Protein AF-A0A843TU96-F1 (afdb_monomer)

Mean predicted aligned error: 11.97 Å

Organism: Colocasia esculenta (NCBI:txid4460)

Solvent-accessible surface area (backbone atoms only — not comparable to full-atom values): 3662 Å² total; per-residue (Å²): 115,68,69,60,55,51,50,51,52,52,50,52,53,51,51,51,53,51,50,53,53,49,58,67,64,63,68,75,73,91,60,56,71,69,57,46,53,52,54,47,38,69,74,74,51,46,69,75,54,50,55,48,53,50,50,55,59,68,66,77,115

Structure (mmCIF, N/CA/C/O backbone):
data_AF-A0A843TU96-F1
#
_entry.id   AF-A0A843TU96-F1
#
loop_
_atom_site.group_PDB
_atom_site.id
_atom_site.type_symbol
_atom_site.label_atom_id
_atom_site.label_alt_id
_atom_site.label_comp_id
_atom_site.label_asym_id
_atom_site.label_entity_id
_atom_site.label_seq_id
_atom_site.pdbx_PDB_ins_code
_atom_site.Cartn_x
_atom_site.Cartn_y
_atom_site.Cartn_z
_atom_site.occupancy
_atom_site.B_iso_or_equiv
_atom_site.auth_seq_id
_atom_site.auth_comp_id
_atom_site.auth_asym_id
_atom_site.auth_atom_id
_atom_site.pdbx_PDB_model_num
ATOM 1 N N . MET A 1 1 ? 40.988 -19.889 -23.958 1.00 65.06 1 MET A N 1
ATOM 2 C CA . MET A 1 1 ? 40.256 -18.599 -23.911 1.00 65.06 1 MET A CA 1
ATOM 3 C C . MET A 1 1 ? 38.757 -18.710 -24.214 1.00 65.06 1 MET A C 1
ATOM 5 O O . MET A 1 1 ? 38.017 -17.901 -23.679 1.00 65.06 1 MET A O 1
ATOM 9 N N . GLN A 1 2 ? 38.275 -19.698 -24.985 1.00 73.25 2 GLN A N 1
ATOM 10 C CA . GLN A 1 2 ? 36.837 -19.850 -25.303 1.00 73.25 2 GLN A CA 1
ATOM 11 C 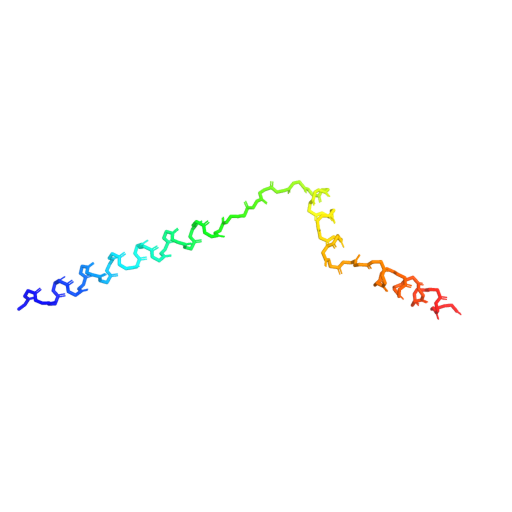C . GLN A 1 2 ? 35.909 -20.002 -24.081 1.00 73.25 2 GLN A C 1
ATOM 13 O O . GLN A 1 2 ? 34.846 -19.395 -24.061 1.00 73.25 2 GLN A O 1
ATOM 18 N N . GLY A 1 3 ? 36.320 -20.725 -23.032 1.00 85.25 3 GLY A N 1
ATOM 19 C CA . GLY A 1 3 ? 35.479 -20.912 -21.839 1.00 85.25 3 GLY A CA 1
ATOM 20 C C . GLY A 1 3 ? 35.178 -19.623 -21.062 1.00 85.25 3 GLY A C 1
ATOM 21 O O . GLY A 1 3 ? 34.093 -19.481 -20.510 1.00 85.25 3 GLY A O 1
ATOM 22 N N . LEU A 1 4 ? 36.097 -18.650 -21.069 1.00 86.38 4 LEU A N 1
ATOM 23 C CA . LEU A 1 4 ? 35.895 -17.361 -20.395 1.00 86.38 4 LEU A CA 1
ATOM 24 C C . LEU A 1 4 ? 34.887 -16.484 -21.150 1.00 86.38 4 LEU A C 1
ATOM 26 O O . LEU A 1 4 ? 34.030 -15.855 -20.537 1.00 86.38 4 LEU A O 1
ATOM 30 N N . VAL A 1 5 ? 34.934 -16.513 -22.484 1.00 89.25 5 VAL A N 1
ATOM 31 C CA . VAL A 1 5 ? 33.953 -15.829 -23.342 1.00 89.25 5 VAL A CA 1
ATOM 32 C C . VAL A 1 5 ? 32.559 -16.425 -23.145 1.00 89.25 5 VAL A C 1
ATOM 34 O O . VAL A 1 5 ? 31.586 -15.688 -23.007 1.00 89.25 5 VAL A O 1
ATOM 37 N N . GLN A 1 6 ? 32.464 -17.752 -23.053 1.00 85.88 6 GLN A N 1
ATOM 38 C CA . GLN A 1 6 ? 31.196 -18.446 -22.835 1.00 85.88 6 GLN A CA 1
ATOM 39 C C . GLN A 1 6 ? 30.608 -18.166 -21.442 1.00 85.88 6 GLN A C 1
ATOM 41 O O . GLN A 1 6 ? 29.399 -17.963 -21.307 1.00 85.88 6 GLN A O 1
ATOM 46 N N . ALA A 1 7 ? 31.455 -18.087 -20.411 1.00 91.19 7 ALA A N 1
ATOM 47 C CA . ALA A 1 7 ? 31.039 -17.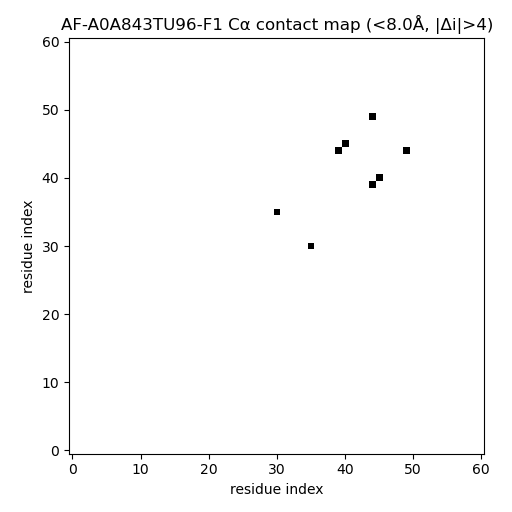700 -19.064 1.00 91.19 7 ALA A CA 1
ATOM 48 C C . ALA A 1 7 ? 30.508 -16.257 -19.022 1.00 91.19 7 ALA A C 1
ATOM 50 O O . ALA A 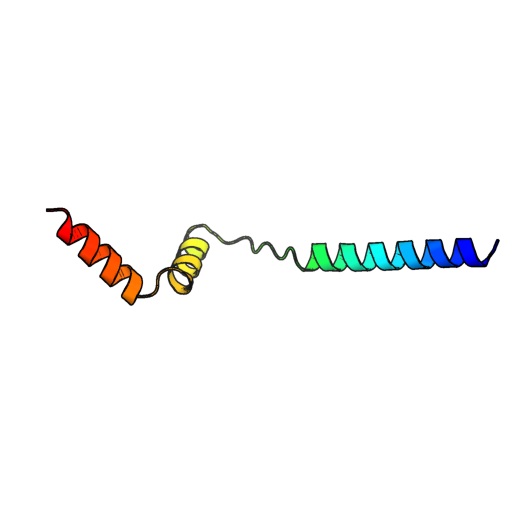1 7 ? 29.434 -16.018 -18.474 1.00 91.19 7 ALA A O 1
ATOM 51 N N . MET A 1 8 ? 31.198 -15.311 -19.669 1.00 90.81 8 MET A N 1
ATOM 52 C CA . MET A 1 8 ? 30.746 -13.918 -19.761 1.00 90.81 8 MET A CA 1
ATOM 53 C C . MET A 1 8 ? 29.423 -13.774 -20.520 1.00 90.81 8 MET A C 1
ATOM 55 O O . MET A 1 8 ? 28.548 -13.029 -20.086 1.00 90.81 8 MET A O 1
ATOM 59 N N . GLN A 1 9 ? 29.250 -14.501 -21.628 1.00 88.94 9 GLN A N 1
ATOM 60 C CA . GLN A 1 9 ? 27.987 -14.511 -22.375 1.00 88.94 9 GLN A CA 1
ATOM 61 C C . GLN A 1 9 ? 26.840 -15.048 -21.514 1.00 88.94 9 GLN A C 1
ATOM 63 O O . GLN A 1 9 ? 25.777 -14.436 -21.435 1.00 88.94 9 GLN A O 1
ATOM 68 N N . THR A 1 10 ? 27.077 -16.151 -20.803 1.00 91.75 10 THR A N 1
ATOM 69 C CA . THR A 1 10 ? 26.091 -16.745 -19.887 1.00 91.75 10 THR A CA 1
ATOM 70 C C . THR A 1 10 ? 25.719 -15.778 -18.762 1.00 91.75 10 THR A C 1
ATOM 72 O O . THR A 1 10 ? 24.541 -15.629 -18.425 1.00 91.75 10 THR A O 1
ATOM 75 N N . GLN A 1 11 ? 26.704 -15.065 -18.213 1.00 91.69 11 GLN A N 1
ATOM 76 C CA . GLN A 1 11 ? 26.481 -14.057 -17.183 1.00 91.69 11 GLN A CA 1
ATOM 77 C C . GLN A 1 11 ? 25.646 -12.880 -17.708 1.00 91.69 11 GLN A C 1
ATOM 79 O O . GLN A 1 11 ? 24.697 -12.474 -17.042 1.00 91.69 11 GLN A O 1
ATOM 84 N N . ALA A 1 12 ? 25.940 -12.376 -18.910 1.00 92.81 12 ALA A N 1
ATOM 85 C CA . ALA A 1 12 ? 25.194 -11.274 -19.520 1.00 92.81 12 ALA A CA 1
ATOM 86 C C . ALA A 1 12 ? 23.722 -11.641 -19.779 1.00 92.81 12 ALA A C 1
ATOM 88 O O . ALA A 1 12 ? 22.826 -10.854 -19.480 1.00 92.81 12 ALA A O 1
ATOM 89 N N . HIS A 1 13 ? 23.455 -12.856 -20.267 1.00 92.69 13 HIS A N 1
ATOM 90 C CA . HIS A 1 13 ? 22.083 -13.332 -20.467 1.00 92.69 13 HIS A CA 1
ATOM 91 C C . HIS A 1 13 ? 21.322 -13.491 -19.150 1.00 92.69 13 HIS A C 1
ATOM 93 O O . HIS A 1 13 ? 20.165 -13.087 -19.058 1.00 92.69 13 HIS A O 1
ATOM 99 N N . THR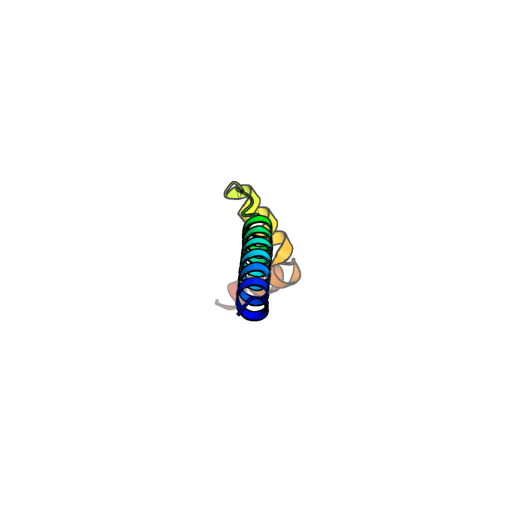 A 1 14 ? 21.979 -14.029 -18.120 1.00 93.25 14 THR A N 1
ATOM 100 C CA . THR A 1 14 ? 21.381 -14.155 -16.781 1.00 93.25 14 THR A CA 1
ATOM 101 C C . THR A 1 14 ? 21.049 -12.783 -16.197 1.00 93.25 14 THR A C 1
ATOM 103 O O . THR A 1 14 ? 19.974 -12.595 -15.633 1.00 93.25 14 THR A O 1
ATOM 106 N N . GLN A 1 15 ? 21.940 -11.804 -16.375 1.00 87.88 15 GLN A N 1
ATOM 107 C CA . GLN A 1 15 ? 21.720 -10.442 -15.900 1.00 87.88 15 GLN A CA 1
ATOM 108 C C . GLN A 1 15 ? 20.548 -9.768 -16.625 1.00 87.88 15 GLN A C 1
ATOM 110 O O . GLN A 1 15 ? 19.691 -9.180 -15.971 1.00 87.88 15 GLN A O 1
ATOM 115 N N . ALA A 1 16 ? 20.464 -9.910 -17.951 1.00 93.12 16 ALA A N 1
ATOM 116 C CA . ALA A 1 16 ? 19.358 -9.372 -18.739 1.00 93.12 16 ALA A CA 1
ATOM 117 C C . ALA A 1 16 ? 18.007 -10.002 -18.357 1.00 93.12 16 ALA A C 1
ATOM 119 O O . ALA A 1 16 ? 17.009 -9.297 -18.234 1.00 93.12 16 ALA A O 1
ATOM 120 N N . ALA A 1 17 ? 17.977 -11.318 -18.120 1.00 93.31 17 ALA A N 1
ATOM 121 C CA . ALA A 1 17 ? 16.768 -12.014 -17.687 1.00 93.31 17 ALA A CA 1
ATOM 122 C C . ALA A 1 17 ? 16.310 -11.564 -16.291 1.00 93.31 17 ALA A C 1
ATOM 124 O O . ALA A 1 17 ? 15.120 -11.333 -16.084 1.00 93.31 17 ALA A O 1
ATOM 125 N N . LEU A 1 18 ? 17.249 -11.393 -15.353 1.00 89.44 18 LEU A N 1
ATOM 126 C CA . LEU A 1 18 ? 16.945 -10.897 -14.012 1.00 89.44 18 LEU A CA 1
ATOM 127 C C . LEU A 1 18 ? 16.412 -9.462 -14.058 1.00 89.44 18 LEU A C 1
ATOM 129 O O . LEU A 1 18 ? 15.432 -9.151 -13.389 1.00 89.44 18 LEU A O 1
ATOM 133 N N . GLN A 1 19 ? 17.025 -8.598 -14.866 1.00 88.31 19 GLN A N 1
ATOM 134 C CA . GLN A 1 19 ? 16.578 -7.218 -15.004 1.00 88.31 19 GLN A CA 1
ATOM 135 C C . GLN A 1 19 ? 15.174 -7.132 -15.614 1.00 88.31 19 GLN A C 1
ATOM 137 O O . GLN A 1 19 ? 14.319 -6.454 -15.054 1.00 88.31 19 GLN A O 1
ATOM 142 N N . ALA A 1 20 ? 14.888 -7.907 -16.662 1.00 86.31 20 ALA A N 1
ATOM 143 C CA . ALA A 1 20 ? 13.544 -7.987 -17.232 1.00 86.31 20 ALA A CA 1
ATOM 144 C C . ALA A 1 20 ? 12.505 -8.530 -16.229 1.00 86.31 20 ALA A C 1
ATOM 146 O O . ALA A 1 20 ? 11.362 -8.081 -16.216 1.00 86.31 20 ALA A O 1
ATOM 147 N N . GLN A 1 21 ? 12.888 -9.474 -15.360 1.00 83.56 21 GLN A N 1
ATOM 148 C CA . GLN A 1 21 ? 12.014 -9.967 -14.288 1.00 83.56 21 GLN A CA 1
ATOM 149 C C . GLN A 1 21 ? 11.748 -8.927 -13.198 1.00 83.56 21 GLN A C 1
ATOM 151 O O . GLN A 1 21 ? 10.673 -8.954 -12.600 1.00 83.56 21 GLN A O 1
ATOM 156 N N . LEU A 1 22 ? 12.712 -8.056 -12.903 1.00 81.25 22 LEU A N 1
ATOM 157 C CA . LEU A 1 22 ? 12.535 -6.963 -11.947 1.00 81.25 22 LEU A CA 1
ATOM 158 C C . LEU A 1 22 ? 11.646 -5.869 -12.542 1.00 81.25 22 LEU A C 1
ATOM 160 O O . LEU A 1 22 ? 10.693 -5.457 -11.893 1.00 81.25 22 LEU A O 1
ATOM 164 N N . GLU A 1 23 ? 11.881 -5.487 -13.797 1.00 78.56 23 GLU A N 1
ATOM 165 C CA . GLU A 1 23 ? 11.052 -4.517 -14.525 1.00 78.56 23 GLU A CA 1
ATOM 166 C C . GLU A 1 23 ? 9.607 -5.014 -14.697 1.00 78.56 23 GLU A C 1
ATOM 168 O O . GLU A 1 23 ? 8.664 -4.247 -14.538 1.00 78.56 23 GLU A O 1
ATOM 173 N N . ALA A 1 24 ? 9.407 -6.313 -14.944 1.00 75.00 24 ALA A N 1
ATOM 174 C CA . ALA A 1 24 ? 8.071 -6.908 -15.018 1.00 75.00 24 ALA A CA 1
ATOM 175 C C . ALA A 1 24 ? 7.374 -7.037 -13.649 1.00 75.00 24 ALA A C 1
ATOM 177 O O . ALA A 1 24 ? 6.147 -7.127 -13.594 1.00 75.00 24 ALA A O 1
ATOM 178 N N . GLN A 1 25 ? 8.136 -7.079 -12.550 1.00 67.88 25 GLN A N 1
ATOM 179 C CA . GLN A 1 25 ?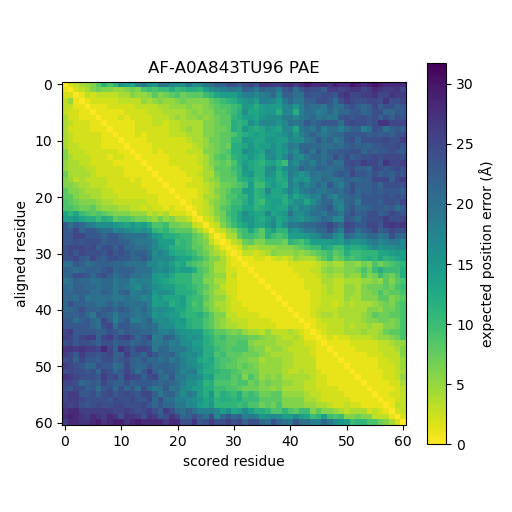 7.599 -7.062 -11.183 1.00 67.88 25 GLN A CA 1
ATOM 180 C C . GLN A 1 25 ? 7.310 -5.652 -10.677 1.00 67.88 25 GLN A C 1
ATOM 182 O O . GLN A 1 25 ? 6.507 -5.508 -9.754 1.00 67.88 25 GLN A O 1
ATOM 187 N N . ASP A 1 26 ? 7.890 -4.630 -11.306 1.00 62.75 26 ASP A N 1
ATOM 188 C CA . ASP A 1 26 ? 7.571 -3.222 -11.079 1.00 62.75 26 ASP A CA 1
ATOM 189 C C . ASP A 1 26 ? 6.227 -2.872 -11.747 1.00 62.75 26 ASP A C 1
ATOM 191 O O . ASP A 1 26 ? 6.072 -1.944 -12.537 1.00 62.75 26 ASP A O 1
ATOM 195 N N . GLY A 1 27 ? 5.205 -3.671 -11.432 1.00 60.41 27 GLY A N 1
ATOM 196 C CA . GLY A 1 27 ? 3.808 -3.433 -11.757 1.00 60.41 27 GLY A CA 1
ATOM 197 C C . GLY A 1 27 ? 3.256 -2.326 -10.872 1.00 60.41 27 GLY A C 1
ATOM 198 O O . GLY A 1 27 ? 2.305 -2.554 -10.123 1.00 60.41 27 GLY A O 1
ATOM 199 N N . ALA A 1 28 ? 3.879 -1.147 -10.920 1.00 63.59 28 ALA A N 1
ATOM 200 C CA . ALA A 1 28 ? 3.335 0.067 -10.346 1.00 63.59 28 ALA A CA 1
ATOM 201 C C . ALA A 1 28 ? 1.980 0.313 -11.016 1.00 63.59 28 ALA A C 1
ATOM 203 O O . ALA A 1 28 ? 1.886 0.825 -12.130 1.00 63.59 28 ALA A O 1
ATOM 204 N N . VAL A 1 29 ? 0.915 -0.144 -10.360 1.00 68.62 29 VAL A N 1
ATOM 205 C CA . VAL A 1 29 ? -0.443 0.115 -10.811 1.00 68.62 29 VAL A CA 1
ATOM 206 C C . VAL A 1 29 ? -0.679 1.594 -10.568 1.00 68.62 29 VAL A C 1
ATOM 208 O O . VAL A 1 29 ? -0.703 2.042 -9.421 1.00 68.62 29 VAL A O 1
ATOM 211 N N . GLU A 1 30 ? -0.828 2.353 -11.648 1.00 78.94 30 GLU A N 1
ATOM 212 C CA . GLU A 1 30 ? -1.294 3.727 -11.560 1.00 78.94 30 GLU A CA 1
ATOM 213 C C . GLU A 1 30 ? -2.737 3.689 -11.045 1.00 78.94 30 GLU A C 1
ATOM 215 O O . GLU A 1 30 ? -3.685 3.391 -11.771 1.00 78.94 30 GLU A O 1
ATOM 220 N N . VAL A 1 31 ? -2.890 3.896 -9.740 1.00 83.50 31 VAL A N 1
ATOM 221 C CA . VAL A 1 31 ? -4.186 3.979 -9.075 1.00 83.50 31 VAL A CA 1
ATOM 222 C C . VAL A 1 31 ? -4.472 5.433 -8.743 1.00 83.50 31 VAL A C 1
ATOM 224 O O . VAL A 1 31 ? -3.620 6.153 -8.221 1.00 83.50 31 VAL A O 1
ATOM 227 N N . GLY A 1 32 ? -5.698 5.870 -9.024 1.00 90.81 32 GLY A N 1
ATOM 228 C CA . GLY A 1 32 ? -6.182 7.150 -8.523 1.00 90.81 32 GLY A CA 1
ATOM 229 C C . GLY A 1 32 ? -6.152 7.173 -6.993 1.00 90.81 32 GLY A C 1
ATOM 230 O O . GLY A 1 32 ? -6.273 6.133 -6.342 1.00 90.81 32 GLY A O 1
ATOM 231 N N . TRP A 1 33 ? -6.016 8.367 -6.417 1.00 88.00 33 TRP A N 1
ATOM 232 C CA . TRP A 1 33 ? -5.922 8.551 -4.966 1.00 88.00 33 TRP A CA 1
ATOM 233 C C . TRP A 1 33 ? -7.061 7.865 -4.196 1.00 88.00 33 TRP A C 1
ATOM 235 O O . TRP A 1 33 ? -6.812 7.172 -3.211 1.00 88.00 33 TRP A O 1
ATOM 245 N N . ASP A 1 34 ? -8.298 7.976 -4.681 1.00 93.38 34 ASP A N 1
ATOM 246 C CA . ASP A 1 34 ? -9.464 7.376 -4.023 1.00 93.38 34 ASP A CA 1
ATOM 247 C C . ASP A 1 34 ? -9.401 5.843 -4.007 1.00 93.38 34 ASP A C 1
ATOM 249 O O . ASP A 1 34 ? -9.722 5.202 -3.002 1.00 93.38 34 ASP A O 1
ATOM 253 N N . GLU A 1 35 ? -8.923 5.247 -5.100 1.00 91.44 35 GLU A N 1
ATOM 254 C CA . GLU A 1 35 ? -8.770 3.799 -5.219 1.00 91.44 35 GLU A CA 1
ATOM 255 C C . GLU A 1 35 ? -7.623 3.289 -4.340 1.00 91.44 35 GLU A C 1
ATOM 257 O O . GLU A 1 35 ? -7.772 2.275 -3.650 1.00 91.44 35 GLU A O 1
ATOM 262 N N . PHE A 1 36 ? -6.515 4.035 -4.271 1.00 90.50 36 PHE A N 1
ATOM 263 C CA . PHE A 1 36 ? -5.437 3.764 -3.323 1.00 90.50 36 PHE A CA 1
ATOM 264 C C . PHE A 1 36 ? -5.950 3.766 -1.880 1.00 90.50 36 PHE A C 1
ATOM 266 O O . PHE A 1 36 ? -5.730 2.799 -1.150 1.00 90.50 36 PHE A O 1
ATOM 273 N N . VAL A 1 37 ? -6.668 4.817 -1.469 1.00 90.75 37 VAL A N 1
ATOM 274 C CA . VAL A 1 37 ? -7.195 4.944 -0.101 1.00 90.75 37 VAL A CA 1
ATOM 275 C C . VAL A 1 37 ? -8.149 3.795 0.225 1.00 90.75 37 VAL A C 1
ATOM 277 O O . VAL A 1 37 ? -8.069 3.230 1.320 1.00 90.75 37 VAL A O 1
ATOM 280 N N . ARG A 1 38 ? -9.017 3.408 -0.716 1.00 90.31 38 ARG A N 1
ATOM 281 C CA . ARG A 1 38 ? -9.944 2.282 -0.548 1.00 90.31 38 ARG A CA 1
ATOM 282 C C . ARG A 1 38 ? -9.200 0.967 -0.309 1.00 90.31 38 ARG A C 1
ATOM 284 O O . ARG A 1 38 ? -9.492 0.270 0.665 1.00 90.31 38 ARG A O 1
ATOM 291 N N . LEU A 1 39 ? -8.233 0.640 -1.167 1.00 90.06 39 LEU A N 1
ATOM 292 C CA . LEU A 1 39 ? -7.444 -0.592 -1.070 1.00 90.06 39 LEU A CA 1
ATOM 293 C C . LEU A 1 39 ? -6.560 -0.612 0.181 1.00 90.06 39 LEU A C 1
ATOM 295 O O . LEU A 1 39 ? -6.479 -1.629 0.873 1.00 90.06 39 LEU A O 1
ATOM 299 N N . PHE A 1 40 ? -5.931 0.519 0.500 1.00 89.75 40 PHE A N 1
ATOM 300 C CA . PHE A 1 40 ? -5.093 0.668 1.681 1.00 89.75 40 PHE A CA 1
ATOM 301 C C . PHE A 1 40 ? -5.901 0.445 2.962 1.00 89.75 40 PHE A C 1
ATOM 303 O O . PHE A 1 40 ? -5.513 -0.375 3.793 1.00 89.75 40 PHE A O 1
ATOM 310 N N . ARG A 1 41 ? -7.059 1.104 3.109 1.00 89.06 41 ARG A N 1
ATOM 311 C CA . ARG A 1 41 ? -7.933 0.920 4.281 1.00 89.06 41 ARG A CA 1
ATOM 312 C C . ARG A 1 41 ? -8.406 -0.521 4.417 1.00 89.06 41 ARG A C 1
ATOM 314 O O . ARG A 1 41 ? -8.296 -1.082 5.500 1.00 89.06 41 ARG A O 1
ATOM 321 N N . ALA A 1 42 ? -8.852 -1.139 3.324 1.00 86.25 42 ALA A N 1
ATOM 322 C CA . ALA A 1 42 ? -9.316 -2.526 3.343 1.00 86.25 42 ALA A CA 1
ATOM 323 C C . ALA A 1 42 ? -8.237 -3.508 3.830 1.00 86.25 42 ALA A C 1
ATOM 325 O O . ALA A 1 42 ? -8.550 -4.494 4.494 1.00 86.25 42 ALA A O 1
ATOM 326 N N . LYS A 1 43 ? -6.965 -3.245 3.508 1.00 88.44 43 LYS A N 1
ATOM 327 C CA . LYS A 1 43 ? -5.851 -4.129 3.864 1.00 88.44 43 LYS A CA 1
ATOM 328 C C . LYS A 1 43 ? -5.244 -3.831 5.233 1.00 88.44 43 LYS A C 1
ATOM 330 O O . LYS A 1 43 ? -4.883 -4.760 5.949 1.00 88.44 43 LYS A O 1
ATOM 335 N N . PHE A 1 44 ? -5.078 -2.555 5.564 1.00 88.00 44 PHE A N 1
ATOM 336 C CA . PHE A 1 44 ? -4.278 -2.114 6.710 1.00 88.00 44 PHE A CA 1
ATOM 337 C C . PHE A 1 44 ? -5.107 -1.546 7.858 1.00 88.00 44 PHE A C 1
ATOM 339 O O . PHE A 1 44 ? -4.578 -1.388 8.954 1.00 88.00 44 PHE A O 1
ATOM 346 N N . VAL A 1 45 ? -6.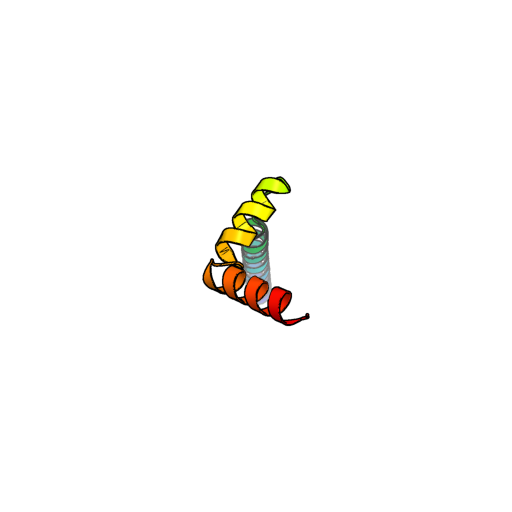396 -1.275 7.638 1.00 87.69 45 VAL A N 1
ATOM 347 C CA . VAL A 1 45 ? -7.299 -0.738 8.662 1.00 87.69 45 VAL A CA 1
ATOM 348 C C . VAL A 1 45 ? -8.567 -1.607 8.788 1.00 87.69 45 V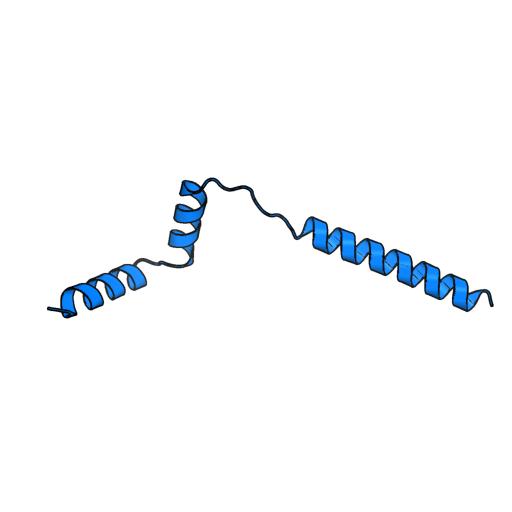AL A C 1
ATOM 350 O O . VAL A 1 45 ? -9.665 -1.155 8.448 1.00 87.69 45 VAL A O 1
ATOM 353 N N . PRO A 1 46 ? -8.445 -2.865 9.263 1.00 85.81 46 PRO A N 1
ATOM 354 C CA . PRO A 1 46 ? -9.598 -3.711 9.581 1.00 85.81 46 PRO A CA 1
ATOM 355 C C . PRO A 1 46 ? -10.522 -3.066 10.628 1.00 85.81 46 PRO A C 1
ATOM 357 O O . PRO A 1 46 ? -10.054 -2.257 11.426 1.00 85.81 46 PRO A O 1
ATOM 360 N N . GLU A 1 47 ? -11.796 -3.476 10.690 1.00 85.94 47 GLU A N 1
ATOM 361 C CA . GLU A 1 47 ? -12.799 -2.918 11.627 1.00 85.94 47 GLU A CA 1
ATOM 362 C C . GLU A 1 47 ? -12.294 -2.853 13.074 1.00 85.94 47 GLU A C 1
ATOM 364 O O . GLU A 1 47 ? -12.282 -1.784 13.666 1.00 85.94 47 GLU A O 1
ATOM 369 N N . HIS A 1 48 ? -11.717 -3.939 13.597 1.00 87.69 48 HIS A N 1
ATOM 370 C CA . HIS A 1 48 ? -11.205 -3.961 14.973 1.00 87.69 48 HIS A CA 1
ATOM 371 C C . HIS A 1 48 ? -10.074 -2.949 15.251 1.00 87.69 48 HIS A C 1
ATOM 373 O O . HIS A 1 48 ? -9.846 -2.580 16.402 1.00 87.69 48 HIS A 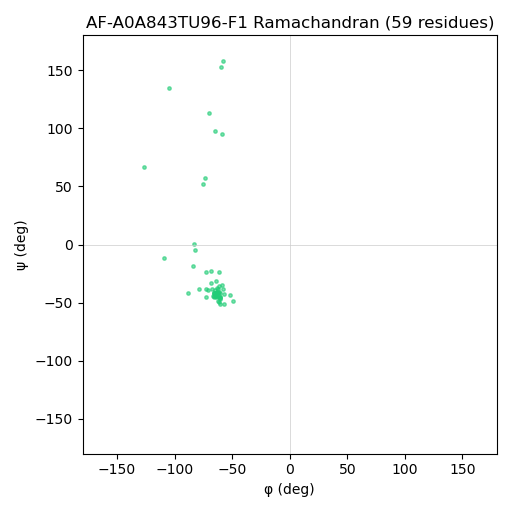O 1
ATOM 379 N N . ILE A 1 49 ? -9.332 -2.515 14.224 1.00 89.00 49 ILE A N 1
ATOM 380 C CA . ILE A 1 49 ? -8.333 -1.446 14.358 1.00 89.00 49 ILE A CA 1
ATOM 381 C C . ILE A 1 49 ? -9.024 -0.082 14.375 1.00 89.00 49 ILE A C 1
ATOM 383 O O . ILE A 1 49 ? -8.617 0.773 15.155 1.00 89.00 49 ILE A O 1
ATOM 387 N N . GLN A 1 50 ? -10.076 0.112 13.574 1.00 85.50 50 GLN A N 1
ATOM 388 C CA . GLN A 1 50 ? -10.884 1.339 13.604 1.00 85.50 50 GLN A CA 1
ATOM 389 C C . GLN A 1 50 ? -11.545 1.512 14.969 1.00 85.50 50 GLN A C 1
ATOM 391 O O . GLN A 1 50 ? -11.363 2.554 15.592 1.00 85.50 50 GLN A O 1
ATOM 396 N N . ASP A 1 51 ? -12.189 0.457 15.473 1.00 90.75 51 ASP A N 1
ATOM 397 C CA . ASP A 1 51 ? -12.845 0.448 16.783 1.00 90.75 51 ASP A CA 1
ATOM 398 C C . ASP A 1 51 ? -11.857 0.794 17.902 1.00 90.75 51 ASP A C 1
ATOM 400 O O . ASP A 1 51 ? -12.153 1.577 18.804 1.00 90.75 51 ASP A O 1
ATOM 404 N N . LYS A 1 52 ? -10.642 0.236 17.831 1.00 90.50 52 LYS A N 1
ATOM 405 C CA . LYS A 1 52 ? -9.585 0.523 18.801 1.00 90.50 52 LYS A CA 1
ATOM 406 C C . LYS A 1 52 ? -9.108 1.974 18.714 1.00 90.50 52 LYS A C 1
ATOM 408 O O . LYS A 1 52 ? -8.948 2.611 19.751 1.00 90.50 52 LYS A O 1
ATOM 413 N N . MET A 1 53 ? -8.888 2.500 17.508 1.00 88.75 53 MET A N 1
ATOM 414 C CA . MET A 1 53 ? -8.490 3.901 17.317 1.00 88.75 53 MET A CA 1
ATOM 415 C C . MET A 1 53 ? -9.578 4.866 17.809 1.00 88.75 53 MET A C 1
ATOM 417 O O . MET A 1 53 ? -9.256 5.894 18.400 1.00 88.75 53 MET A O 1
ATOM 421 N N . GLU A 1 54 ? -10.853 4.530 17.608 1.00 90.56 54 GLU A N 1
ATOM 422 C CA . GLU A 1 54 ? -11.987 5.306 18.114 1.00 90.56 54 GLU A CA 1
ATOM 423 C C . GLU A 1 54 ? -12.046 5.282 19.647 1.00 90.56 54 GLU A C 1
ATOM 425 O O . GLU A 1 54 ? -12.161 6.334 20.274 1.00 90.56 54 GLU A O 1
ATOM 430 N N . GLN A 1 55 ? -11.879 4.110 20.265 1.00 89.81 55 GLN A N 1
ATOM 431 C CA . GLN A 1 55 ? -11.798 3.989 21.724 1.00 89.81 55 GLN A CA 1
ATOM 432 C C . GLN A 1 55 ? -10.624 4.778 22.310 1.00 89.81 55 GLN A C 1
ATOM 434 O O . GLN A 1 55 ? -10.804 5.490 23.297 1.00 89.81 55 GLN A O 1
ATOM 439 N N . GLU A 1 56 ? -9.437 4.682 21.704 1.00 91.69 56 GLU A N 1
ATOM 440 C CA . GLU A 1 56 ? -8.262 5.450 22.124 1.00 91.69 56 GLU A CA 1
ATOM 441 C C . GLU A 1 56 ? -8.533 6.954 22.020 1.00 91.69 56 GLU A C 1
ATOM 443 O O . GLU A 1 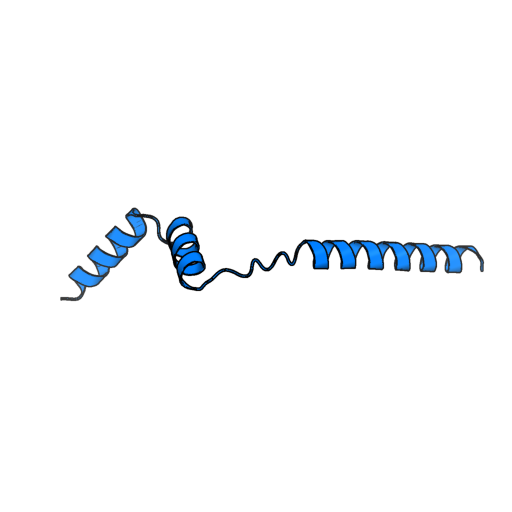56 ? -8.276 7.678 22.979 1.00 91.69 56 GLU A O 1
ATOM 448 N N . PHE A 1 57 ? -9.135 7.419 20.921 1.00 89.44 57 PHE A N 1
ATOM 449 C CA . PHE A 1 57 ? -9.504 8.823 20.747 1.00 89.44 57 PHE A CA 1
ATOM 450 C C . PHE A 1 57 ? -10.502 9.310 21.807 1.00 89.44 57 PHE A C 1
ATOM 452 O O . PHE A 1 57 ? -10.294 10.361 22.413 1.00 89.44 57 PHE A O 1
ATOM 459 N N . LEU A 1 58 ? -11.558 8.536 22.069 1.00 88.38 58 LEU A N 1
ATOM 460 C CA . LEU A 1 58 ? -12.577 8.865 23.071 1.00 88.38 58 LEU A CA 1
ATOM 461 C C . LEU A 1 58 ? -12.040 8.811 24.510 1.00 88.38 58 LEU A C 1
ATOM 463 O O . LEU A 1 58 ? -12.599 9.450 25.394 1.00 88.38 58 LEU A O 1
ATOM 467 N N . SER A 1 59 ? -10.956 8.071 24.752 1.00 89.50 59 SER A N 1
ATOM 468 C CA . SER A 1 59 ? -10.303 7.979 26.065 1.00 89.50 59 SER A CA 1
ATOM 469 C C . SER A 1 59 ? -9.336 9.130 26.379 1.00 89.50 59 SER A C 1
ATOM 471 O O . SER A 1 59 ? -8.795 9.184 27.482 1.00 89.50 59 SER A O 1
ATOM 473 N N . LEU A 1 60 ? -9.098 10.044 25.427 1.00 82.38 60 LEU A N 1
ATOM 474 C CA . LEU A 1 60 ? -8.205 11.201 25.596 1.00 82.38 60 LEU A CA 1
ATOM 475 C C . LEU A 1 60 ? -8.868 12.410 26.292 1.00 82.38 60 LEU A C 1
ATOM 477 O O . LEU A 1 60 ? -8.206 13.434 26.470 1.00 82.38 60 LEU A O 1
ATOM 481 N N . THR A 1 61 ? -10.142 12.303 26.682 1.00 61.34 61 THR A N 1
ATOM 482 C CA . THR A 1 61 ? -10.890 13.283 27.501 1.00 61.34 61 THR A CA 1
ATOM 483 C C . THR A 1 61 ? -11.107 12.781 28.916 1.00 61.34 61 THR A C 1
ATOM 485 O O . THR A 1 61 ? -10.973 13.604 29.849 1.00 61.34 61 THR A O 1
#

Radius of gyration: 24.45 Å; Cα contacts (8 Å, |Δi|>4): 4; chains: 1; bounding box: 53×34×53 Å

Sequence (61 aa):
MQGLVQAMQTQAHTQAALQAQLEAQDGAVEVGWDEFVRLFRAKFVPEHIQDKMEQEFLSLT

pLDDT: mean 85.28, std 8.65, range [60.41, 93.38]

Secondary structure (DSSP, 8-state):
-HHHHHHHHHHHHHHHHHHHHHHHH-------HHHHHHHHHHHH--HHHHHHHHHHHHTT-

Foldseek 3Di:
DVVVVVVVVVVVVVVVVVVVVVVVVPPPPPDDPVRVVVVCCVVPPPPVNVVVVVVVVVVVD